Protein AF-A0A1H5C212-F1 (afdb_monomer)

Solvent-accessible surface area (backbone atoms only — not comparable to full-atom values): 5610 Å² total; per-residue (Å²): 142,85,89,82,78,86,80,77,81,77,78,69,82,74,78,78,71,79,51,69,68,61,52,53,51,43,51,53,40,53,53,48,53,52,51,48,40,72,77,44,69,77,63,48,66,66,57,51,51,54,54,31,49,76,70,73,28,84,72,56,72,66,56,53,46,50,53,52,51,52,48,52,52,54,51,49,54,33,36,78,69,63,75,38,88,69,85,83,121

Foldseek 3Di:
DDDDDDDDPPPDPPPPPQDVVNVVLQVVLLVVLVVCCVVQVVDDLVNSQVVCVVVVRDDDSVVSVVSSVVSVVVVVVCVVVVNDPDDND

Sequence (89 aa):
MKKISKAKIIKAPKADAPTVETKERSVSALKRTRQMLCVNPALSKDELIAALDKEGLKLTPTTVSSIRSDFIACTRILQDAGLLKRKLI

pLDDT: mean 74.19, std 17.11, range [42.88, 90.0]

Radius of gyration: 22.13 Å; Cα contacts (8 Å, |Δi|>4): 52; chains: 1; bounding box: 25×69×55 Å

Mean predicted aligned error: 13.0 Å

Secondary structure (DSSP, 8-state):
-----------PPP-----HHHHHHHHHHHHHHHHHHHH-TT--HHHHHHHHHHTT----HHHHHHHHHHHHHHHHHHHHTT---S---

Nearest PDB structures (foldseek):
  1wgf-assembly1_A  TM=5.365E-01  e=2.476E+00  Mus musculus
  1gt0-assembly1_D  TM=4.612E-01  e=1.948E+00  Mus musculus
  1m8l-assembly1_A  TM=3.368E-01  e=4.252E+00  unclassified

Structure (mmCIF, N/CA/C/O backbone):
data_AF-A0A1H5C212-F1
#
_entry.id   AF-A0A1H5C212-F1
#
loop_
_atom_site.group_PDB
_atom_site.id
_atom_site.type_symbol
_atom_site.label_atom_id
_atom_site.label_alt_id
_atom_site.label_comp_id
_atom_site.label_asym_id
_atom_site.label_entity_id
_atom_site.label_seq_id
_atom_site.pdbx_PDB_ins_code
_atom_site.Cartn_x
_atom_site.Cartn_y
_atom_site.Cartn_z
_atom_site.occupancy
_atom_site.B_iso_or_equiv
_atom_site.auth_seq_id
_atom_site.auth_comp_id
_atom_site.auth_asym_id
_atom_site.auth_atom_id
_atom_site.pdbx_PDB_model_num
ATOM 1 N N . MET A 1 1 ? -10.488 58.767 40.081 1.00 47.84 1 MET A N 1
ATOM 2 C CA . MET A 1 1 ? -11.284 57.780 39.316 1.00 47.84 1 MET A CA 1
ATOM 3 C C . MET A 1 1 ? -10.710 57.643 37.911 1.00 47.84 1 MET A C 1
ATOM 5 O O . MET A 1 1 ? -10.794 58.602 37.161 1.00 47.84 1 M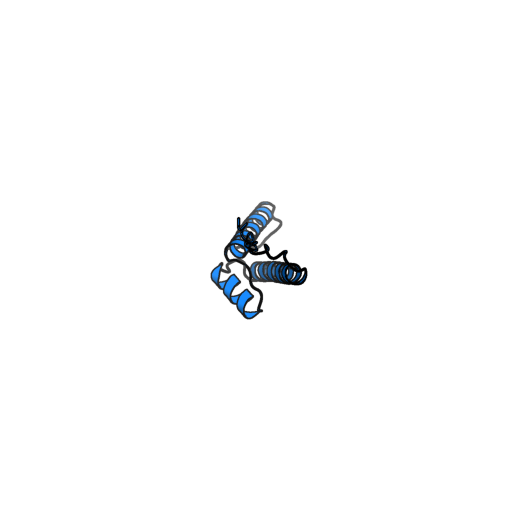ET A O 1
ATOM 9 N N . LYS A 1 2 ? -10.118 56.497 37.554 1.00 42.88 2 LYS A N 1
ATOM 10 C CA . LYS A 1 2 ? -9.944 56.041 36.160 1.00 42.88 2 LYS A CA 1
ATOM 11 C C . LYS A 1 2 ? -9.598 54.550 36.192 1.00 42.88 2 LYS A C 1
ATOM 13 O O . LYS A 1 2 ? -8.584 54.152 36.753 1.00 42.88 2 LYS A O 1
ATOM 18 N N . LYS A 1 3 ? -10.531 53.738 35.694 1.00 50.97 3 LYS A N 1
ATOM 19 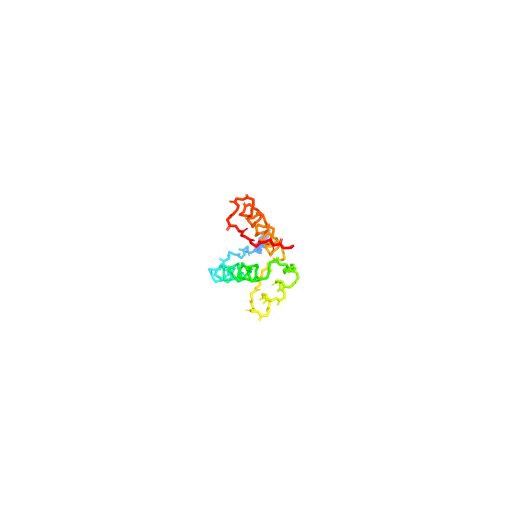C CA . LYS A 1 3 ? -10.464 52.277 35.608 1.00 50.97 3 LYS A CA 1
ATOM 20 C C . LYS A 1 3 ? -9.616 51.916 34.386 1.00 50.97 3 LYS A C 1
ATOM 22 O O . LYS A 1 3 ? -9.904 52.422 33.306 1.00 50.97 3 LYS A O 1
ATOM 27 N N . ILE A 1 4 ? -8.632 51.035 34.537 1.00 55.53 4 ILE A N 1
ATOM 28 C CA . ILE A 1 4 ? -8.006 50.341 33.404 1.00 55.53 4 ILE A CA 1
ATOM 29 C C . ILE A 1 4 ? -8.271 48.847 33.550 1.00 55.53 4 ILE A C 1
ATOM 31 O O . ILE A 1 4 ? -7.920 48.208 34.540 1.00 55.53 4 ILE A O 1
ATOM 35 N N . SER A 1 5 ? -9.027 48.357 32.575 1.00 48.00 5 SER A N 1
ATOM 36 C CA . SER A 1 5 ? -9.646 47.044 32.495 1.00 48.00 5 SER A CA 1
ATOM 37 C C . SER A 1 5 ? -8.613 45.936 32.297 1.00 48.00 5 SER A C 1
ATOM 39 O O . SER A 1 5 ? -7.706 46.057 31.478 1.00 48.00 5 SER A O 1
ATOM 41 N N . LYS A 1 6 ? -8.801 44.823 33.017 1.00 43.53 6 LYS A N 1
ATOM 42 C CA . LYS A 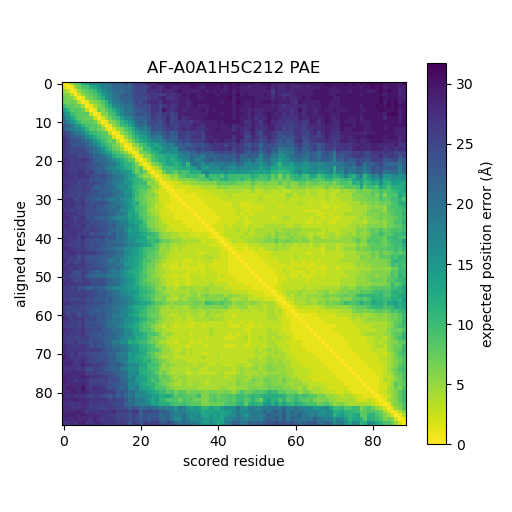1 6 ? -8.104 43.548 32.801 1.00 43.53 6 LYS A CA 1
ATOM 43 C C . LYS A 1 6 ? -8.221 43.130 31.332 1.00 43.53 6 LYS A C 1
ATOM 45 O O . LYS A 1 6 ? -9.313 42.801 30.869 1.00 43.53 6 LYS A O 1
ATOM 50 N N . ALA A 1 7 ? -7.094 43.097 30.627 1.00 51.31 7 ALA A N 1
ATOM 51 C CA . ALA A 1 7 ? -6.981 42.437 29.338 1.00 51.31 7 ALA A CA 1
ATOM 52 C C . ALA A 1 7 ? -7.246 40.935 29.533 1.00 51.31 7 ALA A C 1
ATOM 54 O O . ALA A 1 7 ? -6.516 40.227 30.227 1.00 51.31 7 ALA A O 1
ATOM 55 N N . LYS A 1 8 ? -8.352 40.468 28.957 1.00 47.09 8 LYS A N 1
ATOM 56 C CA . LYS A 1 8 ? -8.747 39.065 28.892 1.00 47.09 8 LYS A CA 1
ATOM 57 C C . LYS A 1 8 ? -7.775 38.361 27.946 1.00 47.09 8 LYS A C 1
ATOM 59 O O . LYS A 1 8 ? -7.855 38.546 26.737 1.00 47.09 8 LYS A O 1
ATOM 64 N N . ILE A 1 9 ? -6.843 37.587 28.498 1.00 50.00 9 ILE A N 1
ATOM 65 C CA . ILE A 1 9 ? -5.974 36.692 27.726 1.00 50.00 9 ILE A CA 1
ATOM 66 C C . ILE A 1 9 ? -6.882 35.627 27.111 1.00 50.00 9 ILE A C 1
ATOM 68 O O . ILE A 1 9 ? -7.309 34.684 27.778 1.00 50.00 9 ILE A O 1
ATOM 72 N N . ILE A 1 10 ? -7.232 35.813 25.842 1.00 47.84 10 ILE A N 1
ATOM 73 C CA . ILE A 1 10 ? -7.895 34.792 25.041 1.00 47.84 10 ILE A CA 1
ATOM 74 C C . ILE A 1 10 ? -6.811 33.763 24.732 1.00 47.84 10 ILE A C 1
ATOM 76 O O . ILE A 1 10 ? -5.953 33.965 23.876 1.00 47.84 10 ILE A O 1
ATOM 80 N N . LYS A 1 11 ? -6.799 32.688 25.519 1.00 44.97 11 LYS A N 1
ATOM 81 C CA . LYS A 1 11 ? -5.947 31.519 25.320 1.00 44.97 11 LYS A CA 1
ATOM 82 C C . LYS A 1 11 ? -6.327 30.906 23.971 1.00 44.97 11 LYS A C 1
ATOM 84 O O . LYS A 1 11 ? -7.332 30.208 23.874 1.00 44.97 11 LYS A O 1
ATOM 89 N N . ALA A 1 12 ? -5.553 31.224 22.936 1.00 48.75 12 ALA A N 1
ATOM 90 C CA . ALA A 1 12 ? -5.620 30.550 21.647 1.00 48.75 12 ALA A CA 1
ATOM 91 C C . ALA A 1 12 ? -5.519 29.028 21.870 1.00 48.75 12 ALA A C 1
ATOM 93 O O . ALA A 1 12 ? -4.774 28.603 22.767 1.00 48.75 12 ALA A O 1
ATOM 94 N N . PRO A 1 13 ? -6.270 28.202 21.119 1.00 43.03 13 PRO A N 1
ATOM 95 C CA . PRO A 1 13 ? -6.167 26.757 21.235 1.00 43.03 13 PRO A CA 1
ATOM 96 C C . PRO A 1 13 ? -4.720 26.375 20.940 1.00 43.03 13 PRO A C 1
ATOM 98 O O . PRO A 1 13 ? -4.190 26.658 19.866 1.00 43.03 13 PRO A O 1
ATOM 101 N N . LYS A 1 14 ? -4.056 25.798 21.946 1.00 45.34 14 LYS A N 1
ATOM 102 C CA . LYS A 1 14 ? -2.737 25.204 21.775 1.00 45.34 14 LYS A CA 1
ATOM 103 C C . LYS A 1 14 ? -2.881 24.179 20.659 1.00 45.34 14 LYS A C 1
ATOM 105 O O . LYS A 1 14 ? -3.656 23.240 20.801 1.00 45.34 14 LYS A O 1
ATOM 110 N N . ALA A 1 15 ? -2.172 24.406 19.559 1.00 49.62 15 ALA A N 1
ATOM 111 C CA . ALA A 1 15 ? -1.905 23.370 18.585 1.00 49.62 15 ALA A CA 1
ATOM 112 C C . ALA A 1 15 ? -1.317 22.190 19.362 1.00 49.62 15 ALA A C 1
ATOM 114 O O . ALA A 1 15 ? -0.255 22.314 19.977 1.00 49.62 15 ALA A O 1
ATOM 115 N N . ASP A 1 16 ? -2.091 21.111 19.422 1.00 47.56 16 ASP A N 1
ATOM 116 C CA . ASP A 1 16 ? -1.735 19.855 20.055 1.00 47.56 16 ASP A CA 1
ATOM 117 C C . ASP A 1 16 ? -0.459 19.360 19.369 1.00 47.56 16 ASP A C 1
ATOM 119 O O . ASP A 1 16 ? -0.470 18.897 18.226 1.00 47.56 16 ASP A O 1
ATOM 123 N N . ALA A 1 17 ? 0.681 19.582 20.022 1.00 51.31 17 ALA A N 1
ATOM 124 C CA . ALA A 1 17 ? 1.936 18.999 19.598 1.00 51.31 17 ALA A CA 1
ATOM 125 C C . ALA A 1 17 ? 1.726 17.479 19.620 1.00 51.31 17 ALA A C 1
ATOM 127 O O . ALA A 1 17 ? 1.327 16.963 20.667 1.00 51.31 17 ALA A O 1
ATOM 128 N N . PRO A 1 18 ? 1.946 16.761 18.503 1.00 45.03 18 PRO A N 1
ATOM 129 C CA . PRO A 1 18 ? 1.644 15.343 18.435 1.00 45.03 18 PRO A CA 1
ATOM 130 C C . PRO A 1 18 ? 2.483 14.623 19.487 1.00 45.03 18 PRO A C 1
ATOM 132 O O . PRO A 1 18 ? 3.705 14.514 19.370 1.00 45.03 18 PRO A O 1
ATOM 135 N N . THR A 1 19 ? 1.807 14.177 20.542 1.00 47.50 19 THR A N 1
ATOM 136 C CA . THR A 1 19 ? 2.366 13.349 21.602 1.00 47.50 19 THR A CA 1
ATOM 137 C C . THR A 1 19 ? 2.971 12.112 20.945 1.00 47.50 19 THR A C 1
ATOM 139 O O . THR A 1 19 ? 2.442 11.599 19.959 1.00 47.50 19 THR A O 1
ATOM 142 N N . VAL A 1 20 ? 4.117 11.653 21.439 1.00 52.69 20 VAL A N 1
ATOM 143 C CA . VAL A 1 20 ? 4.924 10.585 20.823 1.00 52.69 20 VAL A CA 1
ATOM 144 C C . VAL A 1 20 ? 4.097 9.314 20.533 1.00 52.69 20 VAL A C 1
ATOM 146 O O . VAL A 1 20 ? 4.291 8.686 19.492 1.00 52.69 20 VAL A O 1
ATOM 149 N N . GLU A 1 21 ? 3.076 9.029 21.347 1.00 50.16 21 GLU A N 1
ATOM 150 C CA . GLU A 1 21 ? 2.094 7.952 21.131 1.00 50.16 21 GLU A CA 1
ATOM 151 C C . GLU A 1 21 ? 1.301 8.069 19.816 1.00 50.16 21 GLU A C 1
ATOM 153 O O . GLU A 1 21 ? 1.046 7.072 19.136 1.00 50.16 21 GLU A O 1
ATOM 158 N N . THR A 1 22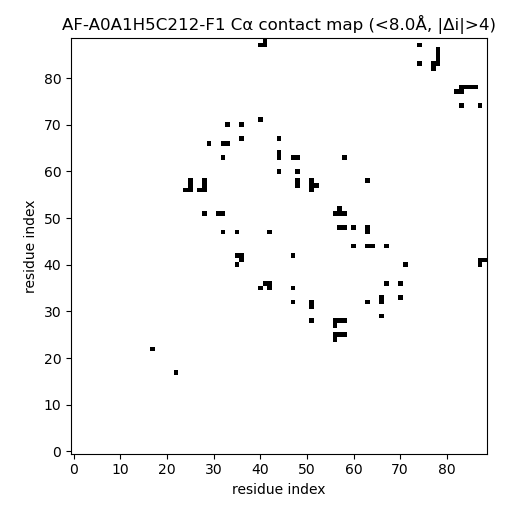 ? 0.932 9.284 19.408 1.00 52.53 22 THR A N 1
ATOM 159 C CA . THR A 1 22 ? 0.218 9.547 18.149 1.00 52.53 22 THR A CA 1
ATOM 160 C C . THR A 1 22 ? 1.113 9.251 16.948 1.00 52.53 22 THR A C 1
ATOM 162 O O . THR A 1 22 ? 0.643 8.801 15.900 1.00 52.53 22 THR A O 1
ATOM 165 N N . LYS A 1 23 ? 2.427 9.452 17.103 1.00 54.50 23 LYS A N 1
ATOM 166 C CA . LYS A 1 23 ? 3.427 9.176 16.068 1.00 54.50 23 LYS A CA 1
ATOM 167 C C . LYS A 1 23 ? 3.658 7.673 15.909 1.00 54.50 23 LYS A C 1
ATOM 169 O O . LYS A 1 23 ? 3.650 7.190 14.781 1.00 54.50 23 LYS A O 1
ATOM 174 N N . GLU A 1 24 ? 3.771 6.925 17.006 1.00 59.53 24 GLU A N 1
ATOM 175 C CA . GLU A 1 24 ? 3.913 5.462 16.957 1.00 59.53 24 GLU A CA 1
ATOM 176 C C . GLU A 1 24 ? 2.680 4.767 16.370 1.00 59.53 24 GLU A C 1
ATOM 178 O O . GLU A 1 24 ? 2.823 3.915 15.489 1.00 59.53 24 GLU A O 1
ATOM 183 N N . ARG A 1 25 ? 1.466 5.183 16.763 1.00 60.62 25 ARG A N 1
ATOM 184 C CA . ARG A 1 25 ? 0.219 4.655 16.173 1.00 60.62 25 ARG A CA 1
ATOM 185 C C . ARG A 1 25 ? 0.079 4.979 14.688 1.00 60.62 25 ARG A C 1
ATOM 187 O O . ARG A 1 25 ? -0.469 4.190 13.924 1.00 60.62 25 ARG A O 1
ATOM 194 N N . SER A 1 26 ? 0.601 6.126 14.260 1.00 67.25 26 SER A N 1
ATOM 195 C CA . SER A 1 26 ? 0.641 6.469 12.838 1.00 67.25 26 SER A CA 1
ATOM 196 C C . SER A 1 26 ? 1.600 5.545 12.087 1.00 67.25 26 SER A C 1
ATOM 198 O O . SER A 1 26 ? 1.241 5.011 11.04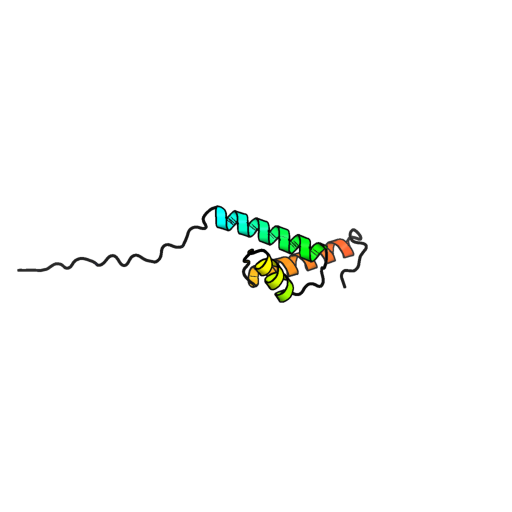4 1.00 67.25 26 SER A O 1
ATOM 200 N N . VAL A 1 27 ? 2.794 5.281 12.628 1.00 74.38 27 VAL A N 1
ATOM 201 C CA . VAL A 1 27 ? 3.775 4.374 12.006 1.00 74.38 27 VAL A CA 1
ATOM 202 C C . VAL A 1 27 ? 3.244 2.939 11.918 1.00 74.38 27 VAL A C 1
ATOM 204 O O . VAL A 1 27 ? 3.418 2.292 10.880 1.00 74.38 27 VAL A O 1
ATOM 207 N N . SER A 1 28 ? 2.551 2.443 12.949 1.00 80.56 28 SER A N 1
ATOM 208 C CA . SER A 1 28 ? 1.927 1.115 12.912 1.00 80.56 28 SER A CA 1
ATOM 209 C C . SER A 1 28 ? 0.807 1.034 11.869 1.00 80.56 28 SER A C 1
ATOM 211 O O . SER A 1 28 ? 0.773 0.078 11.091 1.00 80.56 28 SER A O 1
ATOM 213 N N . ALA A 1 29 ? -0.029 2.069 11.752 1.00 83.06 29 ALA A N 1
ATOM 214 C CA . ALA A 1 29 ? -1.067 2.152 10.727 1.00 83.06 29 ALA A CA 1
ATOM 215 C C . ALA A 1 29 ? -0.496 2.219 9.301 1.00 83.06 29 ALA A C 1
ATOM 217 O O . ALA A 1 29 ? -0.982 1.533 8.397 1.00 83.06 29 ALA A O 1
ATOM 218 N N . LEU A 1 30 ? 0.584 2.980 9.090 1.00 85.25 30 LEU A N 1
ATOM 219 C CA . LEU A 1 30 ? 1.296 3.033 7.808 1.00 85.25 30 LEU A CA 1
ATOM 220 C C . LEU A 1 30 ? 1.847 1.655 7.422 1.00 85.25 30 LEU A C 1
ATOM 222 O O . LEU A 1 30 ? 1.664 1.198 6.291 1.00 85.25 30 LEU A O 1
ATOM 226 N N . LYS A 1 31 ? 2.501 0.972 8.371 1.00 86.81 31 LYS A N 1
ATOM 227 C CA . LYS A 1 31 ? 3.040 -0.378 8.167 1.00 86.81 31 LYS A CA 1
ATOM 228 C C . LYS A 1 31 ? 1.928 -1.364 7.821 1.00 86.81 31 LYS A C 1
ATOM 230 O O . LYS A 1 31 ? 2.092 -2.159 6.895 1.00 86.81 31 LYS A O 1
ATOM 235 N N . ARG A 1 32 ? 0.789 -1.283 8.513 1.00 86.75 32 ARG A N 1
ATOM 236 C CA . ARG A 1 32 ? -0.355 -2.159 8.266 1.00 86.75 32 ARG A CA 1
ATOM 237 C C . ARG A 1 32 ? -0.982 -1.932 6.896 1.00 86.75 32 ARG A C 1
ATOM 239 O O . ARG A 1 32 ? -1.179 -2.892 6.159 1.00 86.75 32 ARG A O 1
ATOM 246 N N . THR A 1 33 ? -1.179 -0.672 6.511 1.00 86.88 33 THR A N 1
ATOM 247 C CA . THR A 1 33 ? -1.682 -0.290 5.179 1.00 86.88 33 THR A CA 1
ATOM 248 C C . THR A 1 33 ? -0.811 -0.888 4.072 1.00 86.88 33 THR A C 1
ATOM 250 O O . THR A 1 33 ? -1.320 -1.476 3.121 1.00 86.88 33 THR A O 1
ATOM 253 N N . ARG A 1 34 ? 0.520 -0.806 4.217 1.00 86.81 34 ARG A N 1
ATOM 254 C CA . ARG A 1 34 ? 1.464 -1.406 3.261 1.00 86.81 34 ARG A CA 1
ATOM 255 C C . ARG A 1 34 ? 1.356 -2.927 3.208 1.00 86.81 34 ARG A C 1
ATOM 257 O O . ARG A 1 34 ? 1.361 -3.484 2.120 1.00 86.81 34 ARG A O 1
ATOM 264 N N . GLN A 1 35 ? 1.239 -3.601 4.354 1.00 88.19 35 GLN A N 1
ATOM 265 C CA . GLN A 1 35 ? 1.046 -5.056 4.384 1.00 88.19 35 GLN A CA 1
ATOM 266 C C . GLN A 1 35 ? -0.239 -5.473 3.667 1.00 88.19 35 GLN A C 1
ATOM 268 O O . GLN A 1 35 ? -0.214 -6.415 2.881 1.00 88.19 35 GLN A O 1
ATOM 273 N N . MET A 1 36 ? -1.339 -4.758 3.906 1.00 87.81 36 MET A N 1
ATOM 274 C CA . MET A 1 36 ? -2.610 -5.015 3.234 1.00 87.81 36 MET A CA 1
ATOM 275 C C . MET A 1 36 ? -2.484 -4.869 1.719 1.00 87.81 36 MET A C 1
ATOM 277 O O . MET A 1 36 ? -2.905 -5.766 1.000 1.00 87.81 36 MET A O 1
ATOM 281 N N . LEU A 1 37 ? -1.835 -3.803 1.247 1.00 87.19 37 LEU A N 1
ATOM 282 C CA . LEU A 1 37 ? -1.573 -3.579 -0.178 1.00 87.19 37 LEU A CA 1
ATOM 283 C C . LEU A 1 37 ? -0.622 -4.623 -0.788 1.00 87.19 37 LEU A C 1
ATOM 285 O O . LEU A 1 37 ? -0.794 -5.004 -1.941 1.00 87.19 37 LEU A O 1
ATOM 289 N N . CYS A 1 38 ? 0.351 -5.132 -0.026 1.00 84.50 38 CYS A N 1
ATOM 290 C CA . CYS A 1 38 ? 1.201 -6.241 -0.471 1.00 84.50 38 CYS A CA 1
ATOM 291 C C . CYS A 1 38 ? 0.421 -7.552 -0.653 1.00 84.50 38 CYS A C 1
ATOM 293 O O . CYS A 1 38 ? 0.738 -8.321 -1.558 1.00 84.50 38 CYS A O 1
ATOM 295 N N . VAL A 1 39 ? -0.557 -7.830 0.215 1.00 86.31 39 VAL A N 1
ATOM 296 C CA . VAL A 1 39 ? -1.380 -9.050 0.145 1.00 86.31 39 VAL A CA 1
ATOM 297 C C . VAL A 1 39 ? -2.454 -8.916 -0.926 1.00 86.31 39 VAL A C 1
ATOM 299 O O . VAL A 1 39 ? -2.603 -9.799 -1.768 1.00 86.31 39 VAL A O 1
ATOM 302 N N . ASN A 1 40 ? -3.194 -7.809 -0.890 1.00 84.19 40 ASN A N 1
ATOM 303 C CA . ASN A 1 40 ? -4.217 -7.476 -1.861 1.00 84.19 40 ASN A CA 1
ATOM 304 C C . ASN A 1 40 ? -4.026 -6.029 -2.375 1.00 84.19 40 ASN A C 1
ATOM 306 O O . ASN A 1 40 ? -4.456 -5.060 -1.750 1.00 84.19 40 ASN A O 1
ATOM 310 N N . PRO A 1 41 ? -3.407 -5.876 -3.545 1.00 80.38 41 PRO A N 1
ATOM 311 C CA . PRO A 1 41 ? -3.062 -4.589 -4.142 1.00 80.38 41 PRO A CA 1
ATOM 312 C C . PRO A 1 41 ? -4.254 -3.894 -4.802 1.00 80.38 41 PRO A C 1
ATOM 314 O O . PRO A 1 41 ? -4.205 -2.690 -5.046 1.00 80.38 41 PRO A O 1
ATOM 317 N N . ALA A 1 42 ? -5.328 -4.643 -5.063 1.00 82.69 42 ALA A N 1
ATOM 318 C CA . ALA A 1 42 ? -6.572 -4.125 -5.612 1.00 82.69 42 ALA A CA 1
ATOM 319 C C . ALA A 1 42 ? -7.474 -3.496 -4.536 1.00 82.69 42 ALA A C 1
ATOM 321 O O . ALA A 1 42 ? -8.531 -2.967 -4.876 1.00 82.69 42 ALA A O 1
ATOM 322 N N . LEU A 1 43 ? -7.067 -3.528 -3.257 1.00 85.56 43 LEU A N 1
ATOM 323 C CA . LEU A 1 43 ? -7.841 -2.944 -2.166 1.00 85.56 43 LEU A CA 1
ATOM 324 C C . LEU A 1 43 ? -8.169 -1.479 -2.446 1.00 85.56 43 LEU A C 1
ATOM 326 O O . LEU A 1 43 ? -7.304 -0.643 -2.744 1.00 85.56 43 LEU A O 1
ATOM 330 N N . SER A 1 44 ? -9.453 -1.170 -2.316 1.00 87.06 44 SER A N 1
ATOM 331 C CA . SER A 1 44 ? -9.939 0.193 -2.417 1.00 87.06 44 SER A CA 1
ATOM 332 C C . SER A 1 44 ? -9.525 1.014 -1.192 1.00 87.06 44 SER A C 1
ATOM 334 O O . SER A 1 44 ? -9.151 0.500 -0.134 1.00 87.06 44 SER A O 1
ATOM 336 N N . LYS A 1 45 ? -9.582 2.340 -1.337 1.00 87.25 45 LYS A N 1
ATOM 337 C CA . LYS A 1 45 ? -9.297 3.267 -0.236 1.00 87.25 45 LYS A CA 1
ATOM 338 C C . LYS A 1 45 ? -10.243 3.015 0.944 1.00 87.25 45 LYS A C 1
ATOM 340 O O . LYS A 1 45 ? -9.788 2.998 2.083 1.00 87.25 45 LYS A O 1
ATOM 345 N N . ASP A 1 46 ? -11.526 2.819 0.664 1.00 87.31 46 ASP A N 1
ATOM 346 C CA . ASP A 1 46 ? -12.557 2.607 1.679 1.00 87.31 46 ASP A CA 1
ATOM 347 C C . ASP A 1 46 ? -12.359 1.286 2.427 1.00 87.31 46 ASP A C 1
ATOM 349 O O . ASP A 1 46 ? -12.473 1.256 3.650 1.00 87.31 46 ASP A O 1
ATOM 353 N N . GLU A 1 47 ? -11.951 0.220 1.734 1.00 89.69 47 GLU A N 1
ATOM 354 C CA . GLU A 1 47 ? -11.612 -1.054 2.380 1.00 89.69 47 GLU A CA 1
ATOM 355 C C . GLU A 1 47 ? -10.383 -0.948 3.286 1.00 89.69 47 GLU A C 1
ATOM 357 O O . GLU A 1 47 ? -10.380 -1.510 4.381 1.00 89.69 47 GLU A O 1
ATOM 362 N N . LEU A 1 48 ? -9.351 -0.203 2.869 1.00 89.19 48 LEU A N 1
ATOM 363 C CA . LEU A 1 48 ? -8.179 0.052 3.711 1.00 89.19 48 LEU A CA 1
ATOM 364 C C . LEU A 1 48 ? -8.559 0.843 4.963 1.00 89.19 48 LEU A C 1
ATOM 366 O O . LEU A 1 48 ? -8.133 0.486 6.057 1.00 89.19 48 LEU A O 1
ATOM 370 N N . ILE A 1 49 ? -9.381 1.886 4.825 1.00 89.12 49 ILE A N 1
ATOM 371 C CA . ILE A 1 49 ? -9.863 2.671 5.968 1.00 89.12 49 ILE A CA 1
ATOM 372 C C . ILE A 1 49 ? -10.681 1.784 6.911 1.00 89.12 49 ILE A C 1
ATOM 374 O O . ILE A 1 49 ? -10.422 1.783 8.110 1.00 89.12 49 ILE A O 1
ATOM 378 N N . ALA A 1 50 ? -11.615 0.992 6.380 1.00 90.00 50 ALA A N 1
ATOM 379 C CA . ALA A 1 50 ? -12.447 0.096 7.178 1.00 90.00 50 ALA A CA 1
ATOM 380 C C . ALA A 1 50 ? -11.620 -0.973 7.911 1.00 90.00 50 ALA A C 1
ATOM 382 O O . ALA A 1 50 ? -11.920 -1.318 9.051 1.00 90.00 50 ALA A O 1
ATOM 383 N N . ALA A 1 51 ? -10.571 -1.503 7.281 1.00 89.00 51 ALA A N 1
ATOM 384 C CA . ALA A 1 51 ? -9.693 -2.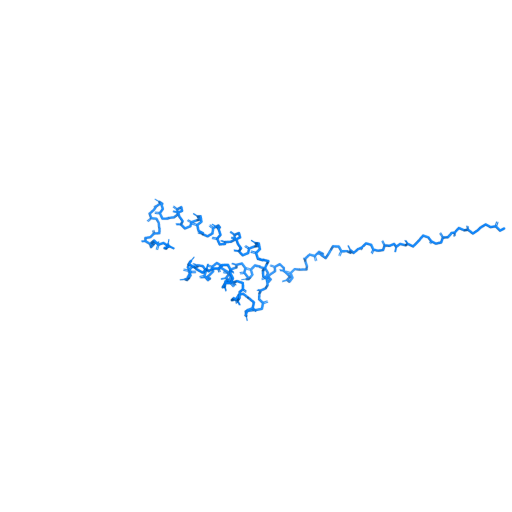481 7.910 1.00 89.00 51 ALA A CA 1
ATOM 385 C C . ALA A 1 51 ? -8.800 -1.869 8.996 1.00 89.00 51 ALA A C 1
ATOM 387 O O . ALA A 1 51 ? -8.620 -2.476 10.048 1.00 89.00 51 ALA A O 1
ATOM 388 N N . LEU A 1 52 ? -8.278 -0.663 8.767 1.00 88.31 52 LEU A N 1
ATOM 389 C CA . LEU A 1 52 ? -7.511 0.066 9.774 1.00 88.31 52 LEU A CA 1
ATOM 390 C C . LEU A 1 52 ? -8.388 0.440 10.978 1.00 88.31 52 LEU A C 1
ATOM 392 O O . LEU A 1 52 ? -7.960 0.260 12.116 1.00 88.31 52 LEU A O 1
ATOM 396 N N . ASP A 1 53 ? -9.631 0.871 10.741 1.00 88.06 53 ASP A N 1
ATOM 397 C CA . ASP A 1 53 ? -10.579 1.215 11.807 1.00 88.06 53 ASP A CA 1
ATOM 398 C C . ASP A 1 53 ? -10.931 -0.005 12.677 1.00 88.06 53 ASP A C 1
ATOM 400 O O . ASP A 1 53 ? -10.921 0.098 13.904 1.00 88.06 53 ASP A O 1
ATOM 404 N N . LYS A 1 54 ? -11.099 -1.193 12.070 1.00 86.69 54 LYS A N 1
ATOM 405 C CA . LYS A 1 54 ? -11.264 -2.468 12.802 1.00 86.69 54 LYS A CA 1
ATOM 406 C C . LYS A 1 54 ? -10.088 -2.798 13.722 1.00 86.69 54 LYS A C 1
ATOM 408 O O . LYS A 1 54 ? -10.292 -3.413 14.764 1.00 86.69 54 LYS A O 1
ATOM 413 N N . GLU A 1 55 ? -8.871 -2.404 13.352 1.00 84.62 55 GLU A N 1
ATOM 414 C CA . GLU A 1 5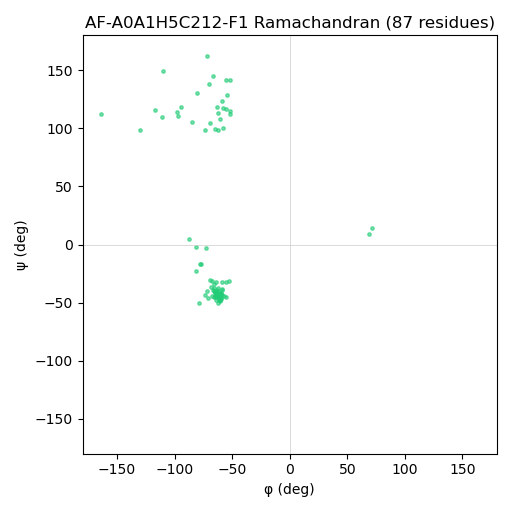5 ? -7.669 -2.588 14.177 1.00 84.62 55 GLU A CA 1
ATOM 415 C C . GLU A 1 55 ? -7.439 -1.423 15.165 1.00 84.62 55 GLU A C 1
ATOM 417 O O . GLU A 1 55 ? -6.432 -1.395 15.872 1.00 84.62 55 GLU A O 1
ATOM 422 N N . GLY A 1 56 ? -8.359 -0.452 15.240 1.00 84.44 56 GLY A N 1
ATOM 423 C CA . GLY A 1 56 ? -8.230 0.739 16.086 1.00 84.44 56 GLY A CA 1
ATOM 424 C C . GLY A 1 56 ? -7.183 1.741 15.586 1.00 84.44 56 GLY A C 1
ATOM 425 O O . GLY A 1 56 ? -6.782 2.651 16.316 1.00 84.44 56 GLY A O 1
ATOM 426 N N . LEU A 1 57 ? -6.727 1.585 14.342 1.00 84.94 57 LEU A N 1
ATOM 427 C CA . LEU A 1 57 ? -5.721 2.416 13.697 1.00 84.94 57 LEU A CA 1
ATOM 428 C C . LEU A 1 57 ? -6.423 3.477 12.850 1.00 84.94 57 LEU A C 1
ATOM 430 O O . LEU A 1 57 ? -7.022 3.188 11.821 1.00 84.94 57 LEU A O 1
ATOM 434 N N . LYS A 1 58 ? -6.343 4.742 13.264 1.00 81.50 58 LYS A N 1
ATOM 435 C CA . LYS A 1 58 ? -6.948 5.845 12.509 1.00 81.50 58 LYS A CA 1
ATOM 436 C C . LYS A 1 58 ? -5.905 6.538 11.647 1.00 81.50 58 LYS A C 1
ATOM 438 O O . LYS A 1 58 ? -5.005 7.196 12.161 1.00 81.50 58 LYS A O 1
ATOM 443 N N . LEU A 1 59 ? -6.060 6.425 10.330 1.00 81.69 59 LEU A N 1
ATOM 444 C CA . LEU A 1 59 ? -5.369 7.268 9.357 1.00 81.69 59 LEU A CA 1
ATOM 445 C C . LEU A 1 59 ? -6.359 8.213 8.697 1.00 81.69 59 LEU A C 1
ATOM 447 O O . LEU A 1 59 ? -7.527 7.881 8.498 1.00 81.69 59 LEU A O 1
ATOM 451 N N . THR A 1 60 ? -5.876 9.394 8.314 1.00 85.62 60 THR A N 1
ATOM 452 C CA . THR A 1 60 ? -6.707 10.285 7.509 1.00 85.62 60 THR A CA 1
ATOM 453 C C . THR A 1 60 ? -6.949 9.654 6.131 1.00 85.62 60 THR A C 1
ATOM 455 O O . THR A 1 60 ? -6.038 9.025 5.575 1.00 85.62 60 THR A O 1
ATOM 458 N N . PRO A 1 61 ? -8.136 9.845 5.531 1.00 85.38 61 PRO A N 1
ATOM 459 C CA . PRO A 1 61 ? -8.426 9.333 4.195 1.00 85.38 61 PRO A CA 1
ATOM 460 C C . PRO A 1 61 ? -7.413 9.810 3.144 1.00 85.38 61 PRO A C 1
ATOM 462 O O . PRO A 1 61 ? -7.106 9.081 2.201 1.00 85.38 61 PRO A O 1
ATOM 465 N N . THR A 1 62 ? -6.879 11.022 3.311 1.00 88.38 62 THR A N 1
ATOM 466 C CA . THR A 1 62 ? -5.828 11.587 2.459 1.00 88.38 62 THR A CA 1
ATOM 467 C C . THR A 1 62 ? -4.541 10.775 2.564 1.00 88.38 62 THR A C 1
ATOM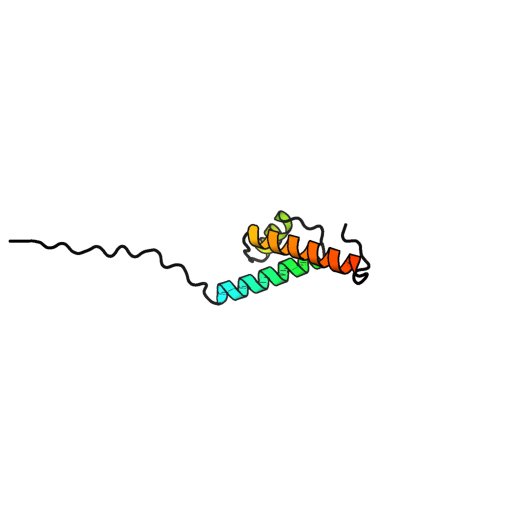 469 O O . THR A 1 62 ? -3.998 10.369 1.542 1.00 88.38 62 THR A O 1
ATOM 472 N N . THR A 1 63 ? -4.099 10.450 3.784 1.00 86.75 63 THR A N 1
ATOM 473 C CA . THR A 1 63 ? -2.901 9.631 4.022 1.00 86.75 63 THR A CA 1
ATOM 474 C C . THR A 1 63 ? -3.031 8.235 3.412 1.00 86.75 63 THR A C 1
ATOM 476 O O . THR A 1 63 ? -2.111 7.783 2.735 1.00 86.75 63 THR A O 1
ATOM 479 N N . VAL A 1 64 ? -4.178 7.565 3.585 1.00 87.75 64 VAL A N 1
ATOM 480 C CA . VAL A 1 64 ? -4.429 6.245 2.972 1.00 87.75 64 VAL A CA 1
ATOM 481 C C . VAL A 1 64 ? -4.374 6.331 1.445 1.00 87.75 64 VAL A C 1
ATOM 483 O O . VAL A 1 64 ? -3.764 5.481 0.795 1.00 87.75 64 VAL A O 1
ATOM 486 N N . SER A 1 65 ? -4.961 7.385 0.871 1.00 87.88 65 SER A N 1
ATOM 487 C CA . SER A 1 65 ? -4.926 7.622 -0.572 1.00 87.88 65 SER A CA 1
ATOM 488 C C . SER A 1 65 ? -3.501 7.812 -1.090 1.00 87.88 65 SER A C 1
ATOM 490 O O . SER A 1 65 ? -3.148 7.197 -2.092 1.00 87.88 65 SER A O 1
ATOM 492 N N . SER A 1 66 ? -2.678 8.616 -0.407 1.00 88.88 66 SER A N 1
ATOM 493 C CA . SER A 1 66 ? -1.276 8.827 -0.788 1.00 88.88 66 SER A CA 1
ATOM 494 C C . SER A 1 66 ? -0.483 7.522 -0.768 1.00 88.88 66 SER A C 1
ATOM 496 O O . SER A 1 66 ? 0.149 7.190 -1.762 1.00 88.88 66 SER A O 1
ATOM 498 N N . ILE A 1 67 ? -0.593 6.723 0.301 1.00 88.69 67 ILE A N 1
ATOM 499 C CA . ILE A 1 67 ? 0.129 5.442 0.411 1.00 88.69 67 ILE A CA 1
ATOM 500 C C . ILE A 1 67 ? -0.254 4.491 -0.720 1.00 88.69 67 ILE A C 1
ATOM 502 O O . ILE A 1 67 ? 0.609 3.811 -1.269 1.00 88.69 67 ILE A O 1
ATOM 506 N N . ARG A 1 68 ? -1.545 4.421 -1.061 1.00 88.62 68 ARG A N 1
ATOM 507 C CA . ARG A 1 68 ? -2.023 3.566 -2.149 1.00 88.62 68 ARG A CA 1
ATOM 508 C C . ARG A 1 68 ? -1.464 4.024 -3.495 1.00 88.62 68 ARG A C 1
ATOM 510 O O . ARG A 1 68 ? -0.982 3.188 -4.254 1.00 88.62 68 ARG A O 1
ATOM 517 N N . SER A 1 69 ? -1.490 5.326 -3.774 1.00 89.00 69 SER A N 1
ATOM 518 C CA . SER A 1 69 ? -0.895 5.885 -4.993 1.00 89.00 69 SER A CA 1
ATOM 519 C C . SER A 1 69 ? 0.604 5.595 -5.077 1.00 89.00 69 SER A C 1
ATOM 521 O O . SER A 1 69 ? 1.066 5.104 -6.106 1.00 89.00 69 SER A O 1
ATOM 523 N N . ASP A 1 70 ? 1.344 5.812 -3.987 1.00 89.50 70 ASP A N 1
ATOM 524 C CA . ASP A 1 70 ? 2.782 5.530 -3.912 1.00 89.50 70 ASP A CA 1
ATOM 525 C C . ASP A 1 70 ? 3.070 4.039 -4.121 1.00 89.50 70 ASP A C 1
ATOM 527 O O . ASP A 1 70 ? 4.000 3.665 -4.8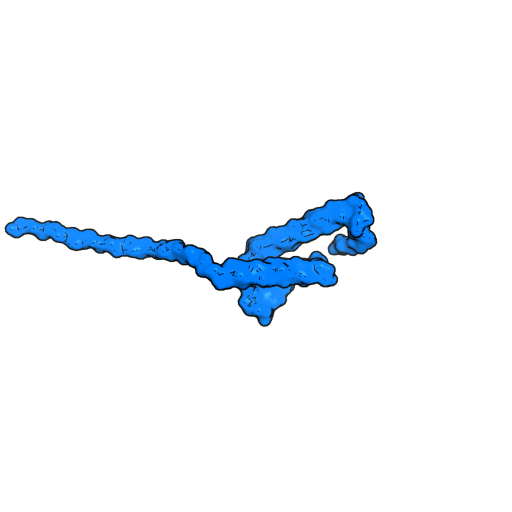33 1.00 89.50 70 ASP A O 1
ATOM 531 N N . PHE A 1 71 ? 2.248 3.163 -3.537 1.00 88.19 71 PHE A N 1
ATOM 532 C CA . PHE A 1 71 ? 2.371 1.720 -3.707 1.00 88.19 71 PHE A CA 1
ATOM 533 C C . PHE A 1 71 ? 2.156 1.300 -5.167 1.00 88.19 71 PHE A C 1
ATOM 535 O O . PHE A 1 71 ? 2.949 0.529 -5.709 1.00 88.19 71 PHE A O 1
ATOM 542 N N . ILE A 1 72 ? 1.128 1.834 -5.832 1.00 87.31 72 ILE A N 1
ATOM 543 C CA . ILE A 1 72 ? 0.859 1.571 -7.254 1.00 87.31 72 ILE A CA 1
ATOM 544 C C . ILE A 1 72 ? 2.007 2.097 -8.129 1.00 87.31 72 ILE A C 1
ATOM 546 O O . ILE A 1 72 ? 2.450 1.410 -9.046 1.00 87.31 72 ILE A O 1
ATOM 550 N N . ALA A 1 73 ? 2.529 3.289 -7.839 1.00 88.69 73 ALA A N 1
ATOM 551 C CA . ALA A 1 73 ? 3.652 3.855 -8.580 1.00 88.69 73 ALA A CA 1
ATOM 552 C C . ALA A 1 73 ? 4.915 2.988 -8.445 1.00 88.69 73 ALA A C 1
ATOM 554 O O . ALA A 1 73 ? 5.498 2.582 -9.449 1.00 88.69 73 ALA A O 1
ATOM 555 N N . CYS A 1 74 ? 5.296 2.633 -7.216 1.00 87.81 74 CYS A N 1
ATOM 556 C CA . CYS A 1 74 ? 6.444 1.765 -6.950 1.00 87.81 74 CYS A CA 1
ATOM 557 C C . CYS A 1 74 ? 6.292 0.395 -7.611 1.00 87.81 74 CYS A C 1
ATOM 559 O O . CYS A 1 74 ? 7.239 -0.129 -8.190 1.00 87.81 74 CYS A O 1
ATOM 561 N N . THR A 1 75 ? 5.102 -0.195 -7.543 1.00 85.38 75 THR A N 1
ATOM 562 C CA . THR A 1 75 ? 4.863 -1.509 -8.137 1.00 85.38 75 THR A CA 1
ATOM 563 C C . THR A 1 75 ? 4.916 -1.489 -9.659 1.00 85.38 75 THR A C 1
ATOM 565 O O . THR A 1 75 ? 5.477 -2.416 -10.236 1.00 85.38 75 THR A O 1
ATOM 568 N N . ARG A 1 76 ? 4.431 -0.423 -10.305 1.00 86.50 76 ARG A N 1
ATOM 569 C CA . ARG A 1 76 ? 4.615 -0.207 -11.747 1.00 86.50 76 ARG A CA 1
ATOM 570 C C . ARG A 1 76 ? 6.091 -0.097 -12.119 1.00 86.50 76 ARG A C 1
ATOM 572 O O . ARG A 1 76 ? 6.537 -0.827 -12.991 1.00 86.50 76 ARG A O 1
ATOM 579 N N . ILE A 1 77 ? 6.865 0.723 -11.404 1.00 89.31 77 ILE A N 1
ATOM 580 C CA . ILE A 1 77 ? 8.316 0.866 -11.634 1.00 89.31 77 ILE A CA 1
ATOM 581 C C . ILE A 1 77 ? 9.024 -0.490 -11.518 1.00 89.31 77 ILE A C 1
ATOM 583 O O . ILE A 1 77 ? 9.853 -0.842 -12.352 1.00 89.31 77 ILE A O 1
ATOM 587 N N . LEU A 1 78 ? 8.684 -1.274 -10.494 1.00 86.69 78 LEU A N 1
ATOM 588 C CA . LEU A 1 78 ? 9.263 -2.600 -10.288 1.00 86.69 78 LEU A CA 1
ATOM 589 C C . LEU A 1 78 ? 8.820 -3.620 -11.352 1.00 86.69 78 LEU A C 1
ATOM 591 O O . LEU A 1 78 ? 9.582 -4.536 -11.655 1.00 86.69 78 LEU A O 1
ATOM 595 N N . GLN A 1 79 ? 7.617 -3.492 -11.916 1.00 85.75 79 GLN A N 1
ATOM 596 C CA . GLN A 1 79 ? 7.165 -4.312 -13.046 1.00 85.75 79 GLN A CA 1
ATOM 597 C C . GLN A 1 79 ? 7.898 -3.947 -14.337 1.00 85.75 79 GLN A C 1
ATOM 599 O O . GLN A 1 79 ? 8.382 -4.848 -15.016 1.00 85.75 79 GLN A O 1
ATOM 604 N N . ASP A 1 80 ? 8.031 -2.653 -14.636 1.00 87.62 80 ASP A N 1
ATOM 605 C CA . ASP A 1 80 ? 8.803 -2.145 -15.778 1.00 87.62 80 ASP A CA 1
ATOM 606 C C . ASP A 1 80 ? 10.272 -2.583 -15.702 1.00 87.62 80 ASP A C 1
ATOM 608 O O . ASP A 1 80 ? 10.856 -3.008 -16.694 1.00 87.62 80 ASP A O 1
ATOM 612 N N . ALA A 1 81 ? 10.854 -2.581 -14.499 1.00 87.69 81 ALA A N 1
ATOM 613 C CA . ALA A 1 81 ? 12.205 -3.082 -14.253 1.00 87.69 81 ALA A CA 1
ATOM 614 C C . ALA A 1 81 ? 12.324 -4.622 -14.310 1.00 87.69 81 ALA A C 1
ATOM 616 O O . ALA A 1 81 ? 13.413 -5.161 -14.113 1.00 87.69 81 ALA A O 1
ATOM 617 N N . GLY A 1 82 ? 11.221 -5.355 -14.506 1.00 86.62 82 GLY A N 1
ATOM 618 C CA . GLY A 1 82 ? 11.192 -6.822 -14.501 1.00 86.62 82 GLY A CA 1
ATOM 619 C C . GLY A 1 82 ? 11.433 -7.465 -13.126 1.00 86.62 82 GLY A C 1
ATOM 620 O O . GLY A 1 82 ? 11.572 -8.686 -13.027 1.00 86.62 82 GLY A O 1
ATOM 621 N N . LEU A 1 83 ? 11.467 -6.666 -12.055 1.00 84.12 83 LEU A N 1
ATOM 622 C CA . LEU A 1 83 ? 11.703 -7.104 -10.675 1.00 84.12 83 LEU A CA 1
ATOM 623 C C . LEU A 1 83 ? 10.434 -7.663 -10.015 1.00 84.12 83 LEU A C 1
ATOM 625 O O . LEU A 1 83 ? 10.517 -8.467 -9.086 1.00 84.12 83 LEU A O 1
ATOM 629 N N . LEU A 1 84 ? 9.254 -7.286 -10.514 1.00 79.31 84 LEU A N 1
ATOM 630 C CA . LEU A 1 84 ? 7.972 -7.878 -10.140 1.00 79.31 84 LEU A CA 1
ATOM 631 C C . LEU A 1 84 ? 7.381 -8.673 -11.307 1.00 79.31 84 LEU A C 1
ATOM 633 O O . LEU A 1 84 ? 6.891 -8.115 -12.282 1.00 79.31 84 LEU A O 1
ATOM 637 N N . LYS A 1 85 ? 7.360 -10.003 -11.164 1.00 66.38 85 LYS A N 1
ATOM 638 C CA . LYS A 1 85 ? 6.796 -10.928 -12.165 1.00 66.38 85 LYS A CA 1
ATOM 639 C C . LYS A 1 85 ? 5.262 -10.997 -12.158 1.00 66.38 85 LYS A C 1
ATOM 641 O O . LYS A 1 85 ? 4.673 -11.513 -13.102 1.00 66.38 85 LYS A O 1
ATOM 646 N N . ARG A 1 86 ? 4.599 -10.525 -11.094 1.00 61.84 86 ARG A N 1
ATOM 647 C CA . ARG A 1 86 ? 3.129 -10.504 -11.004 1.00 61.84 86 ARG A CA 1
ATOM 648 C C . ARG A 1 86 ? 2.596 -9.149 -11.455 1.00 61.84 86 ARG A C 1
ATOM 650 O O . ARG A 1 86 ? 2.880 -8.130 -10.822 1.00 61.84 86 ARG A O 1
ATOM 657 N N . LYS A 1 87 ? 1.792 -9.166 -12.524 1.00 56.41 87 LYS A N 1
ATOM 658 C CA . LYS A 1 87 ? 0.959 -8.030 -12.923 1.00 56.41 87 LYS A CA 1
ATOM 659 C C . LYS A 1 87 ? -0.055 -7.776 -11.811 1.00 56.41 87 LYS A C 1
ATOM 661 O O . LYS A 1 87 ? -0.831 -8.654 -11.443 1.00 56.41 87 LYS A O 1
ATOM 666 N N . LEU A 1 88 ? 0.037 -6.589 -11.244 1.00 57.53 88 LEU A N 1
ATOM 667 C CA . LEU A 1 88 ? -0.901 -6.044 -10.281 1.00 57.53 88 LEU A CA 1
ATOM 668 C C . LEU A 1 88 ? -1.999 -5.439 -11.139 1.00 57.53 88 LEU A C 1
ATOM 670 O O . LEU A 1 88 ? -1.738 -4.498 -11.885 1.00 57.53 88 LEU A O 1
ATOM 674 N N . ILE A 1 89 ? -3.114 -6.162 -11.157 1.00 51.44 89 ILE A N 1
ATOM 675 C CA . ILE A 1 89 ? -4.235 -6.033 -12.091 1.00 51.44 89 ILE A CA 1
ATOM 676 C C . ILE A 1 89 ? -4.880 -4.656 -11.952 1.00 51.44 89 ILE A C 1
ATOM 678 O O . ILE A 1 89 ? -5.085 -4.234 -10.791 1.00 51.44 89 ILE A O 1
#